Protein AF-A0A2N1QPK1-F1 (afdb_monomer_lite)

Radius of gyration: 15.84 Å; chains: 1; bounding box: 40×20×46 Å

pLDDT: mean 91.95, std 6.55, range [60.12, 97.75]

Structure (mmCIF, N/CA/C/O backbone):
data_AF-A0A2N1QPK1-F1
#
_entry.id   AF-A0A2N1QPK1-F1
#
loop_
_atom_site.group_PDB
_atom_site.id
_atom_site.type_symbol
_atom_site.label_atom_id
_atom_site.label_alt_id
_atom_site.label_comp_id
_atom_site.label_asym_id
_atom_site.label_entity_id
_atom_site.label_seq_id
_atom_site.pdbx_PDB_ins_code
_atom_site.Cartn_x
_atom_site.Cartn_y
_atom_site.Cartn_z
_atom_site.occupancy
_atom_site.B_iso_or_equiv
_atom_site.auth_seq_id
_atom_site.auth_comp_id
_atom_site.auth_asym_id
_atom_site.auth_atom_id
_atom_site.pdbx_PDB_model_num
ATOM 1 N N . MET A 1 1 ? 10.606 3.143 -29.906 1.00 63.66 1 MET A N 1
ATOM 2 C CA . MET A 1 1 ? 9.613 3.641 -28.920 1.00 63.66 1 MET A CA 1
ATOM 3 C C . MET A 1 1 ? 8.560 2.606 -28.516 1.00 63.66 1 MET A C 1
ATOM 5 O O . MET A 1 1 ? 8.053 2.702 -27.411 1.00 63.66 1 MET A O 1
ATOM 9 N N . LEU A 1 2 ? 8.261 1.596 -29.344 1.00 80.88 2 LEU A N 1
ATOM 10 C CA . LEU A 1 2 ? 7.339 0.499 -28.997 1.00 80.88 2 LEU A CA 1
ATOM 11 C C . LEU A 1 2 ? 7.850 -0.506 -27.928 1.00 80.88 2 LEU A C 1
ATOM 13 O O . LEU A 1 2 ? 7.024 -0.995 -27.159 1.00 80.88 2 LEU A O 1
ATOM 17 N N . PRO A 1 3 ? 9.162 -0.820 -27.809 1.00 88.38 3 PRO A N 1
ATOM 18 C CA . PRO A 1 3 ? 9.625 -1.822 -26.837 1.00 88.38 3 PRO A CA 1
ATOM 19 C C . PRO A 1 3 ? 9.354 -1.485 -25.355 1.00 88.38 3 PRO A C 1
ATOM 21 O O . PRO A 1 3 ? 8.889 -2.370 -24.638 1.00 88.38 3 PRO A O 1
ATOM 24 N N . PRO A 1 4 ? 9.559 -0.236 -24.877 1.00 90.62 4 PRO A N 1
ATOM 25 C CA . PRO A 1 4 ? 9.213 0.143 -23.505 1.00 90.62 4 PRO A CA 1
ATOM 26 C C . PRO A 1 4 ? 7.718 -0.002 -23.210 1.00 90.62 4 PRO A C 1
ATOM 28 O O . PRO A 1 4 ? 7.347 -0.469 -22.140 1.00 90.62 4 PRO A O 1
ATOM 31 N N . LEU A 1 5 ? 6.864 0.331 -24.183 1.00 93.44 5 LEU A N 1
ATOM 32 C CA . LEU A 1 5 ? 5.413 0.223 -24.049 1.00 93.44 5 LEU A CA 1
ATOM 33 C C . LEU A 1 5 ? 4.980 -1.230 -23.806 1.00 93.44 5 LEU A C 1
ATOM 35 O O . LEU A 1 5 ? 4.199 -1.500 -22.897 1.00 93.44 5 LEU A O 1
ATOM 39 N N . LEU A 1 6 ? 5.524 -2.172 -24.583 1.00 95.12 6 LEU A N 1
ATOM 40 C CA . LEU A 1 6 ? 5.244 -3.604 -24.429 1.00 95.12 6 LEU A CA 1
ATOM 41 C C . LEU A 1 6 ? 5.718 -4.144 -23.074 1.00 95.12 6 LEU A C 1
ATOM 43 O O . LEU A 1 6 ? 5.041 -4.983 -22.477 1.00 95.12 6 LEU A O 1
ATOM 47 N N . LEU A 1 7 ? 6.860 -3.659 -22.578 1.00 94.19 7 LEU A N 1
ATOM 48 C CA . LEU A 1 7 ? 7.362 -4.034 -21.260 1.00 94.19 7 LEU A CA 1
ATOM 49 C C . LEU A 1 7 ? 6.446 -3.512 -20.147 1.00 94.19 7 LEU A C 1
ATOM 51 O O . LEU A 1 7 ? 6.055 -4.287 -19.276 1.00 94.19 7 LEU A O 1
ATOM 55 N N . SER A 1 8 ? 6.038 -2.242 -20.206 1.00 95.69 8 SER A N 1
ATOM 56 C CA . SER A 1 8 ? 5.075 -1.670 -19.259 1.00 95.69 8 SER A CA 1
ATOM 57 C C . SER A 1 8 ? 3.744 -2.424 -19.277 1.00 95.69 8 SER A C 1
ATOM 59 O O . SER A 1 8 ? 3.238 -2.768 -18.214 1.00 95.69 8 SER A O 1
ATOM 61 N N . LEU A 1 9 ? 3.213 -2.756 -20.460 1.00 95.44 9 LEU A N 1
ATOM 62 C CA . LEU A 1 9 ? 1.996 -3.566 -20.609 1.00 95.44 9 LEU A CA 1
ATOM 63 C C . LEU A 1 9 ? 2.130 -4.935 -19.938 1.00 95.44 9 LEU A C 1
ATOM 65 O O . LEU A 1 9 ? 1.242 -5.335 -19.188 1.00 95.44 9 LEU A O 1
ATOM 69 N N . ARG A 1 10 ? 3.251 -5.634 -20.151 1.00 95.44 10 ARG A N 1
ATOM 70 C CA . ARG A 1 10 ? 3.517 -6.915 -19.480 1.00 95.44 10 ARG A CA 1
ATOM 71 C C . ARG A 1 10 ? 3.543 -6.776 -17.965 1.00 95.44 10 ARG A C 1
ATOM 73 O O . ARG A 1 10 ? 2.947 -7.603 -17.289 1.00 95.44 10 ARG A O 1
ATOM 80 N N . VAL A 1 11 ? 4.200 -5.748 -17.434 1.00 96.81 11 VAL A N 1
ATOM 81 C CA . VAL A 1 11 ? 4.235 -5.508 -15.984 1.00 96.81 11 VAL A CA 1
ATOM 82 C C . VAL A 1 11 ? 2.832 -5.206 -15.454 1.00 96.81 11 VAL A C 1
ATOM 84 O O . VAL A 1 11 ? 2.431 -5.776 -14.440 1.00 96.81 11 VAL A O 1
ATOM 87 N N . LEU A 1 12 ? 2.057 -4.375 -16.159 1.00 97.06 12 LEU A N 1
ATOM 88 C CA . LEU A 1 12 ? 0.686 -4.027 -15.777 1.00 97.06 12 LEU A CA 1
ATOM 89 C C . LEU A 1 12 ? -0.226 -5.252 -15.683 1.00 97.06 12 LEU A C 1
ATOM 91 O O . LEU A 1 12 ? -1.017 -5.328 -14.744 1.00 97.06 12 LEU A O 1
ATOM 95 N N . LEU A 1 13 ? -0.099 -6.211 -16.608 1.00 96.81 13 LEU A N 1
ATOM 96 C CA . LEU A 1 13 ? -0.913 -7.433 -16.609 1.00 96.81 13 LEU A CA 1
ATOM 97 C C . LEU A 1 13 ? -0.824 -8.214 -15.292 1.00 96.81 13 LEU A C 1
ATOM 99 O O . LEU A 1 13 ? -1.795 -8.859 -14.912 1.00 96.81 13 LEU A O 1
ATOM 103 N N . PHE A 1 14 ? 0.303 -8.131 -14.582 1.00 96.81 14 PHE A N 1
ATOM 104 C CA . PHE A 1 14 ? 0.473 -8.773 -13.278 1.00 96.81 14 PHE A CA 1
ATOM 105 C C . PHE A 1 14 ? 0.262 -7.804 -12.114 1.00 96.81 14 PHE A C 1
ATOM 107 O O . PHE A 1 14 ? -0.382 -8.155 -11.126 1.00 96.81 14 PHE A O 1
ATOM 114 N N . ALA A 1 15 ? 0.774 -6.577 -12.224 1.00 96.88 15 ALA A N 1
ATOM 115 C CA . ALA A 1 15 ? 0.710 -5.597 -11.147 1.00 96.88 15 ALA A CA 1
ATOM 116 C C . ALA A 1 15 ? -0.727 -5.139 -10.861 1.00 96.88 15 ALA A C 1
ATOM 118 O O . ALA A 1 15 ? -1.117 -5.049 -9.699 1.00 96.88 15 ALA A O 1
ATOM 119 N N . VAL A 1 16 ? -1.533 -4.876 -11.897 1.00 97.25 16 VAL A N 1
ATOM 120 C CA . VAL A 1 16 ? -2.883 -4.316 -11.728 1.00 97.25 16 VAL A CA 1
ATOM 121 C C . VAL A 1 16 ? -3.821 -5.285 -11.003 1.00 97.25 16 VAL A C 1
ATOM 123 O O . VAL A 1 16 ? -4.395 -4.870 -9.996 1.00 97.25 16 VAL A O 1
ATOM 126 N N . PRO A 1 17 ? -3.967 -6.563 -11.409 1.00 97.75 17 PRO A N 1
ATOM 127 C CA . PRO A 1 17 ? -4.814 -7.498 -10.670 1.00 97.75 17 PRO A CA 1
ATOM 128 C C . PRO A 1 17 ? -4.368 -7.662 -9.216 1.00 97.75 17 PRO A C 1
ATOM 130 O O . PRO A 1 17 ? -5.203 -7.694 -8.314 1.00 97.75 17 PRO A O 1
ATOM 133 N N . LEU A 1 18 ? -3.055 -7.702 -8.973 1.00 97.25 18 LEU A N 1
ATOM 134 C CA . LEU A 1 18 ? -2.510 -7.838 -7.626 1.00 97.25 18 LEU A CA 1
ATOM 135 C C . LEU A 1 18 ? -2.839 -6.618 -6.752 1.00 97.25 18 LEU A C 1
ATOM 137 O O . LEU A 1 18 ? -3.261 -6.778 -5.609 1.00 97.25 18 LEU A O 1
ATOM 141 N N . LEU A 1 19 ? -2.714 -5.406 -7.301 1.00 96.56 19 LEU A N 1
ATOM 142 C CA . LEU A 1 19 ? -3.093 -4.165 -6.622 1.00 96.56 19 LEU A CA 1
ATOM 143 C C . LEU A 1 19 ? -4.595 -4.096 -6.340 1.00 96.56 19 LEU A C 1
ATOM 145 O O . LEU A 1 19 ? -4.988 -3.682 -5.252 1.00 96.56 19 LEU A O 1
ATOM 149 N N . VAL A 1 20 ? -5.434 -4.519 -7.287 1.00 97.25 20 VAL A N 1
ATOM 150 C CA . VAL A 1 20 ? -6.893 -4.529 -7.109 1.00 97.25 20 VAL A CA 1
ATOM 151 C C . VAL A 1 20 ? -7.294 -5.500 -6.001 1.00 97.25 20 VAL A C 1
ATOM 153 O O . VAL A 1 20 ? -8.071 -5.131 -5.124 1.00 97.25 20 VAL A O 1
ATOM 156 N N . LEU A 1 21 ? -6.741 -6.714 -6.001 1.00 97.38 21 LEU A N 1
ATOM 157 C CA . LEU A 1 21 ? -7.076 -7.727 -5.002 1.00 97.38 21 LEU A CA 1
ATOM 158 C C . LEU A 1 21 ? -6.537 -7.363 -3.614 1.00 97.38 21 LEU A C 1
ATOM 160 O O . LEU A 1 21 ? -7.298 -7.342 -2.648 1.00 97.38 21 LEU A O 1
ATOM 164 N N . LEU A 1 22 ? -5.244 -7.049 -3.505 1.00 96.31 22 LEU A N 1
ATOM 165 C CA . LEU A 1 22 ? -4.615 -6.766 -2.213 1.00 96.31 22 LEU A CA 1
ATOM 166 C C . LEU A 1 22 ? -4.970 -5.370 -1.705 1.00 96.31 22 LEU A C 1
ATOM 168 O O . LEU A 1 22 ? -5.441 -5.228 -0.581 1.00 96.31 22 LEU A O 1
ATOM 172 N N . GLY A 1 23 ? -4.780 -4.338 -2.527 1.00 94.69 23 GLY A N 1
ATOM 173 C CA . GLY A 1 23 ? -5.073 -2.956 -2.151 1.00 94.69 23 GLY A CA 1
ATOM 174 C C . GLY A 1 23 ? -6.567 -2.729 -1.928 1.00 94.69 23 GLY A C 1
ATOM 175 O O . GLY A 1 23 ? -6.955 -2.156 -0.910 1.00 94.69 23 GLY A O 1
ATOM 176 N N . GLY A 1 24 ? -7.412 -3.246 -2.825 1.00 95.81 24 GLY A N 1
ATOM 177 C CA . GLY A 1 24 ? -8.866 -3.191 -2.668 1.00 95.81 24 GLY A CA 1
ATOM 178 C C . GLY A 1 24 ? -9.352 -3.978 -1.450 1.00 95.81 24 GLY A C 1
ATOM 179 O O . GLY A 1 24 ? -10.164 -3.465 -0.681 1.00 95.81 24 GLY A O 1
ATOM 180 N N . GLY A 1 25 ? -8.815 -5.182 -1.218 1.00 95.69 25 GLY A N 1
ATOM 181 C CA . GLY A 1 25 ? -9.150 -6.003 -0.051 1.00 95.69 25 GLY A CA 1
ATOM 182 C C . GLY A 1 25 ? -8.753 -5.350 1.276 1.00 95.69 25 GLY A C 1
ATOM 183 O O . GLY A 1 25 ? -9.578 -5.261 2.187 1.00 95.69 25 GLY A O 1
ATOM 184 N N . ILE A 1 26 ? -7.526 -4.829 1.375 1.00 94.38 26 ILE A N 1
ATOM 185 C CA . ILE A 1 26 ? -7.048 -4.102 2.563 1.00 94.38 26 ILE A CA 1
ATOM 186 C C . ILE A 1 26 ? -7.882 -2.837 2.784 1.00 94.38 26 ILE A C 1
ATOM 188 O O . ILE A 1 26 ? -8.323 -2.588 3.904 1.00 94.38 26 ILE A O 1
ATOM 192 N N . GLY A 1 27 ? -8.145 -2.061 1.729 1.00 94.75 27 GLY A N 1
ATOM 193 C CA . GLY A 1 27 ? -8.967 -0.854 1.813 1.00 94.75 27 GLY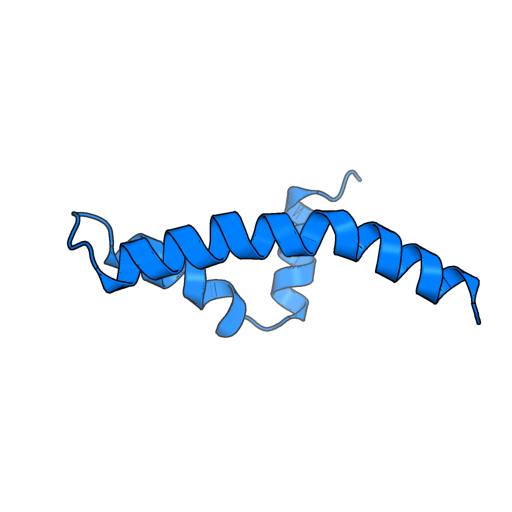 A CA 1
ATOM 194 C C . GLY A 1 27 ? -10.391 -1.150 2.287 1.00 94.75 27 GLY A C 1
ATOM 195 O O . GLY A 1 27 ? -10.898 -0.482 3.187 1.00 94.75 27 GLY A O 1
ATOM 196 N N . TRP A 1 28 ? -11.017 -2.198 1.748 1.00 95.56 28 TRP A N 1
ATOM 197 C CA . TRP A 1 28 ? -12.342 -2.647 2.176 1.00 95.56 28 TRP A CA 1
ATOM 198 C C . TRP A 1 28 ? -12.359 -3.073 3.648 1.00 95.56 28 TRP A C 1
ATOM 200 O O . TRP A 1 28 ? -13.262 -2.688 4.395 1.00 95.56 28 TRP A O 1
ATOM 210 N N . LEU A 1 29 ? -11.340 -3.817 4.081 1.00 94.25 29 LEU A N 1
ATOM 211 C CA . LEU A 1 29 ? -11.213 -4.292 5.455 1.00 94.25 29 LEU A CA 1
ATOM 212 C C . LEU A 1 29 ? -10.982 -3.133 6.435 1.00 94.25 29 LEU A C 1
ATOM 214 O O . LEU A 1 29 ? -11.643 -3.071 7.468 1.00 94.25 29 LEU A O 1
ATOM 218 N N . LEU A 1 30 ? -10.126 -2.169 6.090 1.00 93.62 30 LEU A N 1
ATOM 219 C CA . LEU A 1 30 ? -9.922 -0.955 6.887 1.00 93.62 30 LEU A CA 1
ATOM 220 C C . LEU A 1 30 ? -11.185 -0.085 6.960 1.00 93.62 30 LEU A C 1
ATOM 222 O O . LEU A 1 30 ? -11.439 0.533 7.994 1.00 93.62 30 LEU A O 1
ATOM 226 N N . ALA A 1 31 ? -11.984 -0.039 5.893 1.00 93.62 31 ALA A N 1
ATOM 227 C CA . ALA A 1 31 ? -13.216 0.742 5.864 1.00 93.62 31 ALA A CA 1
ATOM 228 C C . ALA A 1 31 ? -14.351 0.111 6.686 1.00 93.62 31 ALA A C 1
ATOM 230 O O . ALA A 1 31 ? -15.156 0.841 7.259 1.00 93.62 31 ALA A O 1
ATOM 231 N N . ARG A 1 32 ? -14.444 -1.226 6.731 1.00 92.31 32 ARG A N 1
ATOM 232 C CA . ARG A 1 32 ? -15.606 -1.925 7.311 1.00 92.31 32 ARG A CA 1
ATOM 233 C C . ARG A 1 32 ? -15.363 -2.627 8.639 1.00 92.31 32 ARG A C 1
ATOM 235 O O . ARG A 1 32 ? -16.321 -2.818 9.378 1.00 92.31 32 ARG A O 1
ATOM 242 N N . ALA A 1 33 ? -14.138 -3.050 8.927 1.00 90.44 33 ALA A N 1
ATOM 243 C CA . ALA A 1 33 ? -13.829 -3.777 10.150 1.00 90.44 33 ALA A CA 1
ATOM 244 C C . ALA A 1 33 ? -13.148 -2.859 11.169 1.00 90.44 33 ALA A C 1
ATOM 246 O O . ALA A 1 33 ? -12.278 -2.054 10.822 1.00 90.44 33 ALA A O 1
ATOM 247 N N . ASP A 1 34 ? -13.509 -3.021 12.438 1.00 86.25 34 ASP A N 1
ATOM 248 C CA . ASP A 1 34 ? -12.762 -2.495 13.575 1.00 86.25 34 ASP A CA 1
ATOM 249 C C . ASP A 1 34 ? -12.103 -3.665 14.295 1.00 86.25 34 ASP A C 1
ATOM 251 O O . ASP A 1 34 ? -12.756 -4.492 14.926 1.00 86.25 34 ASP A O 1
ATOM 255 N N . PHE A 1 35 ? -10.787 -3.761 14.131 1.00 92.25 35 PHE A N 1
ATOM 256 C CA . PHE A 1 35 ? -9.959 -4.820 14.692 1.00 92.25 35 PHE A CA 1
ATOM 257 C C . PHE A 1 35 ? -8.792 -4.205 15.476 1.00 92.25 35 PHE A C 1
ATOM 259 O O . PHE A 1 35 ? -8.293 -3.130 15.109 1.00 92.25 35 PHE A O 1
ATOM 266 N N . PRO A 1 36 ? -8.323 -4.865 16.551 1.00 84.06 36 PRO A N 1
ATOM 267 C CA . PRO A 1 36 ? -7.158 -4.400 17.292 1.00 84.06 36 PRO A CA 1
ATOM 268 C C . PRO A 1 36 ? -5.932 -4.423 16.366 1.00 84.06 36 PRO A C 1
ATOM 270 O O . PRO A 1 36 ? -5.558 -5.468 15.844 1.00 84.06 36 PRO A O 1
ATOM 273 N N . GLY A 1 37 ? -5.341 -3.251 16.113 1.00 91.31 37 GLY A N 1
ATOM 274 C CA . GLY A 1 37 ? -4.228 -3.072 15.166 1.00 91.31 37 GLY A CA 1
ATOM 275 C C . GLY A 1 37 ? -4.575 -2.307 13.881 1.00 91.31 37 GLY A C 1
ATOM 276 O O . GLY A 1 37 ? -3.670 -1.965 13.120 1.00 91.31 37 GLY A O 1
ATOM 277 N N . LYS A 1 38 ? -5.848 -1.946 13.663 1.00 91.75 38 LYS A N 1
ATOM 278 C CA . LYS A 1 38 ? -6.298 -1.130 12.517 1.00 91.75 38 LYS A CA 1
ATOM 279 C C . LYS A 1 38 ? -5.492 0.156 12.324 1.00 91.75 38 LYS A C 1
ATOM 281 O O . LYS A 1 38 ? -5.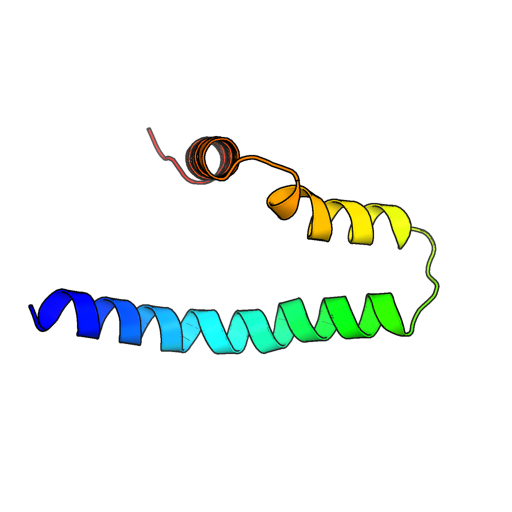139 0.491 11.197 1.00 91.75 38 LYS A O 1
ATOM 286 N N . GLY A 1 39 ? -5.158 0.847 13.417 1.00 93.25 39 GLY A N 1
ATOM 287 C CA . GLY A 1 39 ? -4.336 2.059 13.377 1.00 93.25 39 GLY A CA 1
ATOM 288 C C . GLY A 1 39 ? -2.945 1.809 12.791 1.00 93.25 39 GLY A C 1
ATOM 289 O O . GLY A 1 39 ? -2.508 2.550 11.920 1.00 93.25 39 GLY A O 1
ATOM 290 N N . PHE A 1 40 ? -2.283 0.720 13.189 1.00 94.19 40 PHE A N 1
ATOM 291 C CA . PHE A 1 40 ? -0.964 0.362 12.667 1.00 94.19 40 PHE A CA 1
ATOM 292 C C . PHE A 1 40 ? -1.011 0.026 11.171 1.00 94.19 40 PHE A C 1
ATOM 294 O O . PHE A 1 40 ? -0.210 0.547 10.399 1.00 94.19 40 PHE A O 1
ATOM 301 N N . VAL A 1 41 ? -1.992 -0.775 10.741 1.00 94.44 41 VAL A N 1
ATOM 302 C CA . VAL A 1 41 ? -2.180 -1.100 9.315 1.00 94.44 41 VAL A CA 1
ATOM 303 C C . VAL A 1 41 ? -2.482 0.163 8.502 1.00 94.44 41 VAL A C 1
ATOM 305 O O . VAL A 1 41 ? -1.900 0.367 7.440 1.00 94.44 41 VAL A O 1
ATOM 308 N N . SER A 1 42 ? -3.340 1.043 9.019 1.00 93.88 42 SER A N 1
ATOM 309 C CA . SER A 1 42 ? -3.663 2.324 8.385 1.00 93.88 42 SER A CA 1
ATOM 310 C C . SER A 1 42 ? -2.431 3.221 8.225 1.00 93.88 42 SER A C 1
ATOM 312 O O . SER A 1 42 ? -2.243 3.821 7.165 1.00 93.88 42 SER A O 1
ATOM 314 N N . LEU A 1 43 ? -1.560 3.272 9.238 1.00 93.75 43 LEU A N 1
ATOM 315 C CA . LEU A 1 43 ? -0.292 3.996 9.162 1.00 93.75 43 LEU A CA 1
ATOM 316 C C . LEU A 1 43 ? 0.636 3.387 8.111 1.00 93.75 43 LEU A C 1
ATOM 318 O O . LEU A 1 4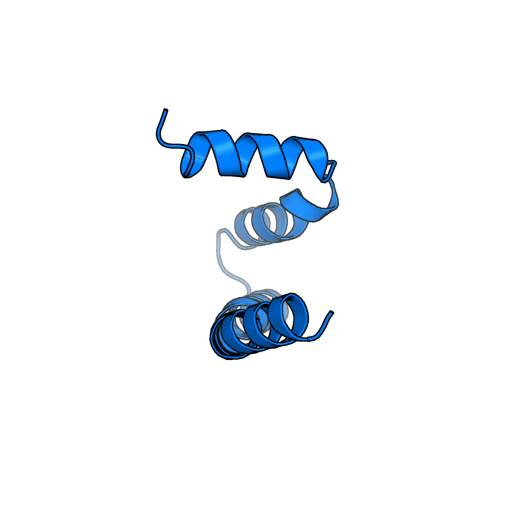3 ? 1.152 4.129 7.287 1.00 93.75 43 LEU A O 1
ATOM 322 N N . LEU A 1 44 ? 0.810 2.061 8.083 1.00 93.56 44 LEU A N 1
ATOM 323 C CA . LEU A 1 44 ? 1.657 1.395 7.084 1.00 93.56 44 LEU A CA 1
ATOM 324 C C . LEU A 1 44 ? 1.205 1.667 5.646 1.00 93.56 44 LEU A C 1
ATOM 326 O O . LEU A 1 44 ? 2.045 1.859 4.773 1.00 93.56 44 LEU A O 1
ATOM 330 N 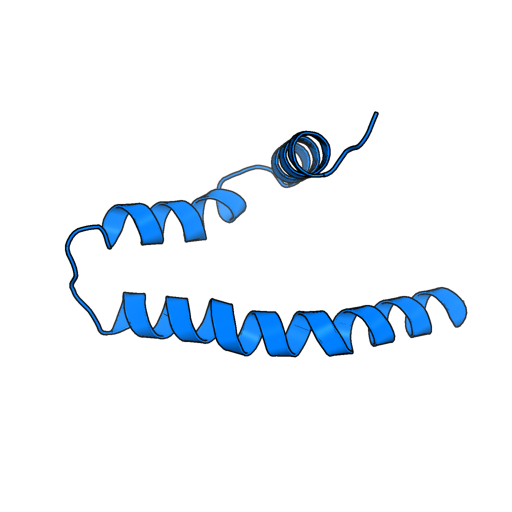N . VAL A 1 45 ? -0.105 1.709 5.396 1.00 93.44 45 VAL A N 1
ATOM 331 C CA . VAL A 1 45 ? -0.659 2.002 4.065 1.00 93.44 45 VAL A CA 1
ATOM 332 C C . VAL A 1 45 ? -0.439 3.467 3.668 1.00 93.44 45 VAL A C 1
ATOM 334 O O . VAL A 1 45 ? -0.192 3.753 2.499 1.00 93.44 45 VAL A O 1
ATOM 337 N N . GLN A 1 46 ? -0.498 4.399 4.623 1.00 92.44 46 GLN A N 1
ATOM 338 C CA . GLN A 1 46 ? -0.300 5.834 4.375 1.00 92.44 46 GLN A CA 1
ATOM 339 C C . GLN A 1 46 ? 1.174 6.256 4.378 1.00 92.44 46 GLN A C 1
ATOM 341 O O . GLN A 1 46 ? 1.527 7.278 3.794 1.00 92.44 46 GLN A O 1
ATOM 346 N N . LEU A 1 47 ? 2.047 5.473 5.010 1.00 93.06 47 LEU A N 1
ATOM 347 C CA . LEU A 1 47 ? 3.465 5.777 5.176 1.00 93.06 47 LEU A CA 1
ATOM 348 C C . LEU A 1 47 ? 4.178 6.101 3.846 1.00 93.06 47 LEU A C 1
ATOM 350 O O . LEU A 1 47 ? 4.871 7.112 3.783 1.00 93.06 47 LEU A O 1
ATOM 354 N N . PRO A 1 48 ? 3.981 5.353 2.744 1.00 88.69 48 PRO A N 1
ATOM 355 C CA . PRO A 1 48 ? 4.621 5.674 1.470 1.00 88.69 48 PRO A CA 1
ATOM 356 C C . PRO A 1 48 ? 4.161 7.003 0.855 1.00 88.69 48 PRO A C 1
ATOM 358 O O . PRO A 1 48 ? 4.894 7.571 0.056 1.00 88.69 48 PRO A O 1
ATOM 361 N N . LEU A 1 49 ? 2.963 7.491 1.203 1.00 89.56 49 LEU A N 1
ATOM 362 C CA . LEU A 1 49 ? 2.419 8.761 0.703 1.00 89.56 49 LEU A CA 1
ATOM 363 C C . LEU A 1 49 ? 3.019 9.970 1.426 1.00 89.56 49 LEU A C 1
ATOM 365 O O . LEU A 1 49 ? 3.196 11.021 0.817 1.00 89.56 49 LEU A O 1
ATOM 369 N N . ILE A 1 50 ? 3.314 9.826 2.721 1.00 92.81 50 ILE A N 1
ATOM 370 C CA . ILE A 1 50 ? 3.965 10.881 3.515 1.00 92.81 50 ILE A CA 1
ATOM 371 C C . ILE A 1 50 ? 5.483 10.901 3.307 1.00 92.81 50 ILE A C 1
ATOM 373 O O . ILE A 1 50 ? 6.126 11.922 3.548 1.00 92.81 50 ILE A O 1
ATOM 377 N N . LEU A 1 51 ? 6.066 9.782 2.872 1.00 90.88 51 LEU A N 1
ATOM 378 C CA . LEU A 1 51 ? 7.483 9.698 2.558 1.00 90.88 51 LEU A CA 1
ATOM 379 C C . LEU A 1 51 ? 7.778 10.266 1.162 1.00 90.88 51 LEU A C 1
ATOM 381 O O . LEU A 1 51 ? 7.036 10.011 0.214 1.00 90.88 51 LEU A O 1
ATOM 385 N N . PRO A 1 52 ? 8.909 10.973 0.985 1.00 91.88 52 PRO A N 1
ATOM 386 C CA . PRO A 1 52 ? 9.371 11.355 -0.340 1.00 91.88 52 PRO A CA 1
ATOM 387 C C . PRO A 1 52 ? 9.623 10.117 -1.220 1.00 91.88 52 PRO A C 1
ATOM 389 O O . PRO A 1 52 ? 10.190 9.129 -0.735 1.00 91.88 52 PRO A O 1
ATOM 392 N N . PRO A 1 53 ? 9.323 10.170 -2.532 1.00 89.56 53 PRO A N 1
ATOM 393 C CA . PRO A 1 53 ? 9.514 9.032 -3.437 1.00 89.56 53 PRO A CA 1
ATOM 394 C C . PRO A 1 53 ? 10.979 8.575 -3.513 1.00 89.56 53 PRO A C 1
ATOM 396 O O . PRO A 1 53 ? 11.251 7.392 -3.704 1.00 89.56 53 PRO A O 1
ATOM 399 N N . SER A 1 54 ? 11.933 9.486 -3.291 1.00 91.88 54 SER A N 1
ATOM 400 C CA . SER A 1 54 ? 13.361 9.161 -3.213 1.00 91.88 54 SER A CA 1
ATOM 401 C C . SER A 1 54 ? 13.681 8.219 -2.048 1.00 91.88 54 SER A C 1
ATOM 403 O O . SER A 1 54 ? 14.456 7.282 -2.215 1.00 91.88 54 SER A O 1
ATOM 405 N N . VAL A 1 55 ? 13.056 8.427 -0.881 1.00 93.38 55 VAL A N 1
ATOM 406 C CA . VAL A 1 55 ? 13.233 7.568 0.305 1.00 93.38 55 VAL A CA 1
ATOM 407 C C . VAL A 1 55 ? 12.632 6.190 0.058 1.00 93.38 55 VAL A C 1
ATOM 409 O O . VAL A 1 55 ? 13.249 5.181 0.394 1.00 93.38 55 VAL A O 1
ATOM 412 N N . MET A 1 56 ? 11.480 6.134 -0.614 1.00 90.69 56 MET A N 1
ATOM 413 C CA . MET A 1 56 ? 10.893 4.864 -1.038 1.00 90.69 56 MET A CA 1
ATOM 414 C C . MET A 1 56 ? 11.849 4.085 -1.954 1.00 90.69 56 MET A C 1
ATOM 416 O O . MET A 1 56 ? 12.047 2.887 -1.762 1.00 90.69 56 MET A O 1
ATOM 420 N N . GLY A 1 57 ? 12.502 4.772 -2.898 1.00 90.94 57 GLY A N 1
ATOM 421 C CA . GLY A 1 57 ? 13.553 4.189 -3.735 1.00 90.94 57 GLY A CA 1
ATOM 422 C C . GLY A 1 57 ? 14.705 3.593 -2.918 1.00 90.94 57 GLY A C 1
ATOM 423 O O . GLY A 1 57 ? 15.094 2.453 -3.162 1.00 90.94 57 GLY A O 1
ATOM 424 N N . PHE A 1 58 ? 15.198 4.308 -1.901 1.00 93.00 58 PHE A N 1
ATOM 425 C CA . PHE A 1 58 ? 16.229 3.785 -0.996 1.00 93.00 58 PHE A CA 1
ATOM 426 C C . PHE A 1 58 ? 15.771 2.544 -0.222 1.00 93.00 58 PHE A C 1
ATOM 428 O O . PHE A 1 58 ? 16.535 1.587 -0.121 1.00 93.00 58 PHE A O 1
ATOM 435 N N . TYR A 1 59 ? 14.533 2.508 0.279 1.00 92.12 59 TYR A N 1
ATOM 436 C CA . TYR A 1 59 ? 14.011 1.319 0.961 1.00 92.12 59 TYR A CA 1
ATOM 437 C C . TYR A 1 59 ? 13.856 0.118 0.032 1.00 92.12 59 TYR A C 1
ATOM 439 O O . TYR A 1 59 ? 14.177 -1.001 0.427 1.00 92.12 59 TYR A O 1
ATOM 447 N N . LEU A 1 60 ? 13.423 0.335 -1.210 1.00 91.62 60 LEU A N 1
ATOM 448 C CA . LEU A 1 60 ? 13.358 -0.729 -2.211 1.00 91.62 60 LEU A CA 1
ATOM 449 C C . LEU A 1 60 ? 14.752 -1.271 -2.546 1.00 91.62 60 LEU A C 1
ATOM 451 O O . LEU A 1 60 ? 14.924 -2.485 -2.638 1.00 91.62 60 LEU A O 1
ATOM 455 N N . LEU A 1 61 ? 15.752 -0.395 -2.672 1.00 93.25 61 LEU A N 1
ATOM 456 C CA . LEU A 1 61 ? 17.146 -0.801 -2.857 1.00 93.25 61 LEU A CA 1
ATOM 457 C C . LEU A 1 61 ? 17.690 -1.544 -1.635 1.00 93.25 61 LEU A C 1
ATOM 459 O O . LEU A 1 61 ? 18.370 -2.541 -1.802 1.00 93.25 61 LEU A O 1
ATOM 463 N N . PHE A 1 62 ? 17.371 -1.125 -0.414 1.00 92.50 62 PHE A N 1
ATOM 464 C CA . PHE A 1 62 ? 17.797 -1.856 0.779 1.00 92.50 62 PHE A CA 1
ATOM 465 C C . PHE A 1 62 ? 17.136 -3.242 0.881 1.00 92.50 62 PHE A C 1
ATOM 467 O O . PHE A 1 62 ? 17.772 -4.205 1.294 1.00 92.50 62 PHE A O 1
ATOM 474 N N . ALA A 1 63 ? 15.862 -3.357 0.493 1.00 92.25 63 ALA A N 1
ATOM 475 C CA . ALA A 1 63 ? 15.100 -4.598 0.607 1.00 92.25 63 ALA A CA 1
ATOM 476 C C . ALA A 1 63 ? 15.370 -5.603 -0.529 1.00 92.25 63 ALA A C 1
ATOM 478 O O . ALA A 1 63 ? 15.342 -6.811 -0.301 1.00 92.25 63 ALA A O 1
ATOM 479 N N . ILE A 1 64 ? 15.572 -5.120 -1.759 1.00 93.31 64 ILE A N 1
ATOM 480 C CA . ILE A 1 64 ? 15.647 -5.945 -2.981 1.00 93.31 64 ILE A CA 1
ATOM 481 C C . ILE A 1 64 ? 17.003 -5.784 -3.685 1.00 93.31 64 ILE A C 1
ATOM 483 O O . ILE A 1 64 ? 17.383 -6.621 -4.507 1.00 93.31 64 ILE A O 1
ATOM 487 N N 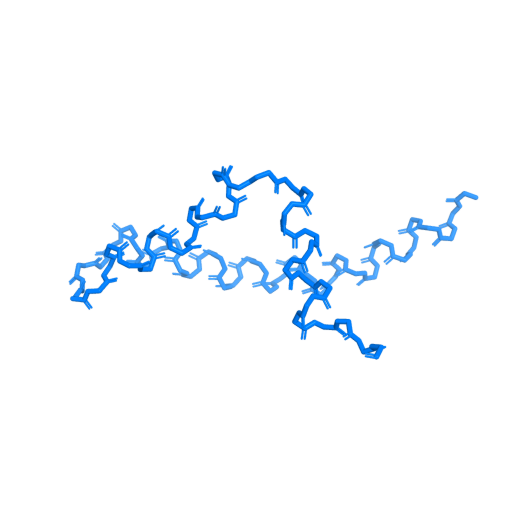. GLY A 1 65 ? 17.753 -4.724 -3.379 1.00 88.19 65 GLY A N 1
ATOM 488 C CA . GLY A 1 65 ? 19.078 -4.490 -3.936 1.00 88.19 65 GLY A CA 1
ATOM 489 C C . GLY A 1 65 ? 20.040 -5.566 -3.462 1.00 88.19 65 GLY A C 1
ATOM 490 O O . GLY A 1 65 ? 20.490 -5.583 -2.323 1.00 88.19 65 GLY A O 1
ATOM 491 N N . ARG A 1 66 ? 20.349 -6.484 -4.372 1.00 74.12 66 ARG A N 1
ATOM 492 C CA . ARG A 1 66 ? 21.446 -7.433 -4.226 1.00 74.12 66 ARG A CA 1
ATOM 493 C C . ARG A 1 66 ? 22.703 -6.758 -4.764 1.00 74.12 66 ARG A C 1
ATOM 495 O O . ARG A 1 66 ? 22.957 -6.849 -5.961 1.00 74.12 66 ARG A O 1
ATOM 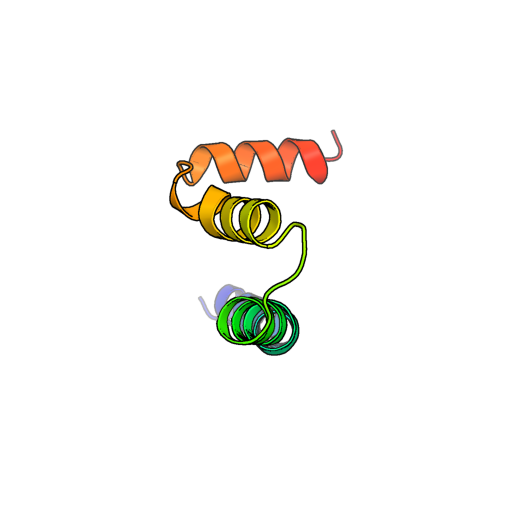502 N N . ASN A 1 67 ? 23.430 -6.077 -3.882 1.00 60.12 67 ASN A N 1
ATOM 503 C CA . ASN A 1 67 ? 24.849 -5.760 -4.042 1.00 60.12 67 ASN A CA 1
ATOM 504 C C . ASN A 1 67 ? 25.595 -6.303 -2.829 1.00 60.12 67 ASN A C 1
ATOM 506 O O . ASN A 1 67 ? 25.192 -5.938 -1.703 1.00 60.12 67 ASN A O 1
#

Secondary structure (DSSP, 8-state):
-HHHHHHHHHHHHHHHHHHHHHHHHHHHHHHH---TTHHHHHHHHHHHHHS-HHHHHHHHHHHH---

Foldseek 3Di:
DVPVVVVVVVVCVPVVVVCCCPVVVLVVCLVPDDDVCSVVSVCVVCVCVPDDVVVVVVVCCVVPVDD

Sequence (67 aa):
MLPPLLLSLRVLLFAVPLLVLLGGGIGWLLARADFPGKGFVSLLVQLPLILPPSVMGFYLLFAIGRN